Protein AF-A0A2C9KJV2-F1 (afdb_monomer_lite)

Organism: Biomphalaria glabrata (NCBI:txid6526)

Radius of gyration: 23.52 Å; chains: 1; bounding box: 35×86×37 Å

Secondary structure (DSSP, 8-state):
-----------HHHHHHHHHHHHHHHSS------PPPTT-EEETTEEE----S---HHHHHHHHHHTT-------SHHHHHHHHHHHHHTT--SSS----SEEE-TTTSS-EEEPTTS-------

pLDDT: mean 74.39, std 19.01, range [32.25, 93.81]

InterPro domains:
  IPR001304 C-type lectin-like [PF00059] (54-122)
  IPR001304 C-type lectin-like [PS50041] (43-121)
  IPR016186 C-type lectin-like/link domain superfamily [G3DSA:3.10.100.10] (17-125)
  IPR016187 C-type lectin fold [SSF56436] (14-123)
  IPR050828 C-type lectin and matrix domain-containing protein [PTHR45710] (33-122)

Structure (mmCIF, N/CA/C/O backbone):
data_AF-A0A2C9KJV2-F1
#
_entry.id   AF-A0A2C9KJV2-F1
#
loop_
_atom_site.group_PDB
_atom_site.id
_atom_site.type_symbol
_atom_site.label_atom_id
_atom_site.label_alt_id
_atom_site.label_comp_id
_atom_site.label_asym_id
_atom_site.label_entity_id
_atom_site.label_seq_id
_atom_site.pdbx_PDB_ins_code
_atom_site.Cartn_x
_atom_site.Cartn_y
_atom_site.Cartn_z
_atom_site.occupancy
_atom_site.B_iso_or_equiv
_atom_site.auth_seq_id
_atom_site.auth_comp_id
_atom_site.auth_asym_id
_atom_site.auth_atom_id
_atom_site.pdbx_PDB_model_num
ATOM 1 N N . MET A 1 1 ? -4.914 70.795 15.407 1.00 35.47 1 MET A N 1
ATOM 2 C CA . MET A 1 1 ? -3.464 70.540 15.240 1.00 35.47 1 MET A CA 1
ATOM 3 C C . MET A 1 1 ? -3.273 69.549 14.095 1.00 35.47 1 MET A C 1
ATOM 5 O O . MET A 1 1 ? -4.207 68.828 13.780 1.00 35.47 1 MET A O 1
ATOM 9 N N . ASN A 1 2 ? -2.118 69.635 13.439 1.00 32.25 2 ASN A N 1
ATOM 10 C CA . ASN A 1 2 ? -1.741 69.172 12.096 1.00 32.25 2 ASN A CA 1
ATOM 11 C C . ASN A 1 2 ? -2.153 67.768 11.590 1.00 32.25 2 ASN A C 1
ATOM 13 O O . ASN A 1 2 ? -2.317 66.817 12.343 1.00 32.25 2 ASN A O 1
ATOM 17 N N . LYS A 1 3 ? -2.206 67.709 10.246 1.00 37.88 3 LYS A N 1
ATOM 18 C CA . LYS A 1 3 ? -2.317 66.574 9.306 1.00 37.88 3 LYS A CA 1
ATOM 19 C C . LYS A 1 3 ? -1.501 65.322 9.671 1.00 37.88 3 LYS A C 1
ATOM 21 O O . LYS A 1 3 ? -0.348 65.444 10.069 1.00 37.88 3 LYS A O 1
ATOM 26 N N . SER A 1 4 ? -2.003 64.154 9.254 1.00 32.47 4 SER A N 1
ATOM 27 C CA . SER A 1 4 ? -1.288 63.316 8.273 1.00 32.47 4 SER A CA 1
ATOM 28 C C . SER A 1 4 ? -2.248 62.345 7.573 1.00 32.47 4 SER A C 1
ATOM 30 O O . SER A 1 4 ? -2.896 61.529 8.227 1.00 32.47 4 SER A O 1
ATOM 32 N N . SER A 1 5 ? -2.343 62.444 6.243 1.00 47.56 5 SER A N 1
ATOM 33 C CA . SER A 1 5 ? -2.953 61.415 5.396 1.00 47.56 5 SER A CA 1
ATOM 34 C C . SER A 1 5 ? -2.124 60.140 5.496 1.00 47.56 5 SER A C 1
ATOM 36 O O . SER A 1 5 ? -0.929 60.166 5.212 1.00 47.56 5 SER A O 1
ATOM 38 N N . LYS A 1 6 ? -2.753 59.016 5.838 1.00 38.41 6 LYS A N 1
ATOM 39 C CA . LYS A 1 6 ? -2.169 57.691 5.612 1.00 38.41 6 LYS A CA 1
ATOM 40 C C . LYS A 1 6 ? -2.948 57.017 4.489 1.00 38.41 6 LYS A C 1
ATOM 42 O O . LYS A 1 6 ? -3.954 56.361 4.722 1.00 38.41 6 LYS A O 1
ATOM 47 N N . THR A 1 7 ? -2.495 57.255 3.263 1.00 41.16 7 THR A N 1
ATOM 48 C CA . THR A 1 7 ? -2.903 56.498 2.078 1.00 41.16 7 THR A CA 1
ATOM 49 C C . THR A 1 7 ? -2.248 55.123 2.167 1.00 41.16 7 THR A C 1
ATOM 51 O O . THR A 1 7 ? -1.024 55.031 2.109 1.00 41.16 7 THR A O 1
ATOM 54 N N . VAL A 1 8 ? -3.038 54.062 2.330 1.00 45.06 8 VAL A N 1
ATOM 55 C CA . VAL A 1 8 ? -2.556 52.688 2.140 1.00 45.06 8 VAL A CA 1
ATOM 56 C C . VAL A 1 8 ? -2.683 52.391 0.653 1.00 45.06 8 VAL A C 1
ATOM 58 O O . VAL A 1 8 ? -3.779 52.200 0.133 1.00 45.06 8 VAL A O 1
ATOM 61 N N . LEU A 1 9 ? -1.555 52.439 -0.048 1.00 41.78 9 LEU A N 1
ATOM 62 C CA . LEU A 1 9 ? -1.444 51.918 -1.401 1.00 41.78 9 LEU A CA 1
ATOM 63 C C . LEU A 1 9 ? -1.466 50.393 -1.276 1.00 41.78 9 LEU A C 1
ATOM 65 O O . LEU A 1 9 ? -0.488 49.801 -0.828 1.00 41.78 9 LEU A O 1
ATOM 69 N N . PHE A 1 10 ? -2.587 49.760 -1.619 1.00 48.12 10 PHE A N 1
ATOM 70 C CA . PHE A 1 10 ? -2.613 48.315 -1.819 1.00 48.12 10 PHE A CA 1
ATOM 71 C C . PHE A 1 10 ? -1.831 48.042 -3.099 1.00 48.12 10 PHE A C 1
ATOM 73 O O . PHE A 1 10 ? -2.348 48.212 -4.204 1.00 48.12 10 PHE A O 1
ATOM 80 N N . SER A 1 11 ? -0.546 47.714 -2.952 1.00 53.56 11 SER A N 1
ATOM 81 C CA . SER A 1 11 ? 0.231 47.192 -4.062 1.00 53.56 11 SER A CA 1
ATOM 82 C C . SER A 1 11 ? -0.486 45.943 -4.562 1.00 53.56 11 SER A C 1
ATOM 84 O O . SER A 1 11 ? -0.965 45.105 -3.798 1.00 53.56 11 SER A O 1
ATOM 86 N N . TYR A 1 12 ? -0.589 45.852 -5.875 1.00 54.28 12 TYR A N 1
ATOM 87 C CA . TYR A 1 12 ? -1.212 44.781 -6.652 1.00 54.28 12 TYR A CA 1
ATOM 88 C C . TYR A 1 12 ? -0.700 43.380 -6.251 1.00 54.28 12 TYR A C 1
ATOM 90 O O . TYR A 1 12 ? -1.346 42.379 -6.537 1.00 54.28 12 TYR A O 1
ATOM 98 N N . GLU A 1 13 ? 0.416 43.321 -5.519 1.00 56.69 13 GLU A N 1
ATOM 99 C CA . GLU A 1 13 ? 0.954 42.144 -4.840 1.00 56.69 13 GLU A CA 1
ATOM 100 C C . GLU A 1 13 ? -0.021 41.519 -3.828 1.00 56.69 13 GLU A C 1
ATOM 102 O O . GLU A 1 13 ? -0.087 40.300 -3.740 1.00 56.69 13 GLU A O 1
ATOM 107 N N . CYS A 1 14 ? -0.835 42.301 -3.108 1.00 57.53 14 CYS A N 1
ATOM 108 C CA . CYS A 1 14 ? -1.793 41.745 -2.141 1.00 57.53 14 CYS A CA 1
ATOM 109 C C . CYS A 1 14 ? -2.977 41.048 -2.840 1.00 57.53 14 CYS A C 1
ATOM 111 O O . CYS A 1 14 ? -3.415 39.982 -2.418 1.00 57.53 14 CYS A O 1
ATOM 113 N N . LEU A 1 15 ? -3.449 41.609 -3.960 1.00 59.44 15 LEU A N 1
ATOM 114 C CA . LEU A 1 15 ? -4.436 40.962 -4.835 1.00 59.44 15 LEU A CA 1
ATOM 115 C C . LEU A 1 15 ? -3.856 39.704 -5.496 1.00 59.44 15 LEU A C 1
ATOM 117 O O . LEU A 1 15 ? -4.552 38.701 -5.589 1.00 59.44 15 LEU A O 1
ATOM 121 N N . LEU A 1 16 ? -2.578 39.729 -5.890 1.00 65.00 16 LEU A N 1
ATOM 122 C CA . LEU A 1 16 ? -1.877 38.557 -6.417 1.00 65.00 16 LEU A CA 1
ATOM 123 C C . LEU A 1 16 ? -1.796 37.432 -5.370 1.00 65.00 16 LEU A C 1
ATOM 125 O O . LEU A 1 16 ? -2.054 36.283 -5.700 1.00 65.00 16 LEU A O 1
ATOM 129 N N . LEU A 1 17 ? -1.502 37.757 -4.106 1.00 62.31 17 LEU A N 1
ATOM 130 C CA . LEU A 1 17 ? -1.452 36.785 -3.006 1.00 62.31 17 LEU A CA 1
ATOM 131 C C . LEU A 1 17 ? -2.826 36.177 -2.680 1.00 62.31 17 LEU A C 1
ATOM 133 O O . LEU A 1 17 ? -2.903 34.990 -2.380 1.00 62.31 17 LEU A O 1
ATOM 137 N N . LEU A 1 18 ? -3.909 36.955 -2.766 1.00 64.50 18 LEU A N 1
ATOM 138 C CA . LEU A 1 18 ? -5.270 36.434 -2.588 1.00 64.50 18 LEU A CA 1
ATOM 139 C C . LEU A 1 18 ? -5.662 35.481 -3.725 1.00 64.50 18 LEU A C 1
ATOM 141 O O . LEU A 1 18 ? -6.139 34.385 -3.454 1.00 64.50 18 LEU A O 1
ATOM 145 N N . LEU A 1 19 ? -5.350 35.843 -4.972 1.00 65.19 19 LEU A N 1
ATOM 146 C CA . LEU A 1 19 ? -5.572 34.975 -6.132 1.00 65.19 19 LEU A CA 1
ATOM 147 C C . LEU A 1 19 ? -4.713 33.700 -6.076 1.00 65.19 19 LEU A C 1
ATOM 149 O O . LEU A 1 19 ? -5.168 32.640 -6.489 1.00 65.19 19 LEU A O 1
ATOM 153 N N . LEU A 1 20 ? -3.490 33.774 -5.542 1.00 64.31 20 LEU A N 1
ATOM 154 C CA . LEU A 1 20 ? -2.640 32.600 -5.322 1.00 64.31 20 LEU A CA 1
ATOM 155 C C . LEU A 1 20 ? -3.193 31.678 -4.228 1.00 64.31 20 LEU A C 1
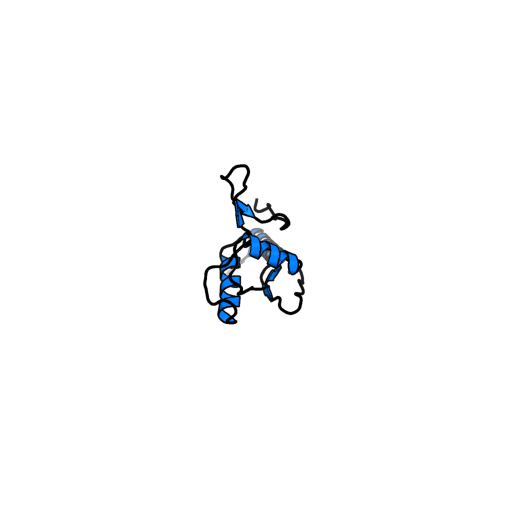ATOM 157 O O . LEU A 1 20 ? -3.076 30.467 -4.366 1.00 64.31 20 LEU A O 1
ATOM 161 N N . ASN A 1 21 ? -3.824 32.215 -3.181 1.00 62.66 21 ASN A N 1
ATOM 162 C CA . ASN A 1 21 ? -4.499 31.403 -2.164 1.00 62.66 21 ASN A CA 1
ATOM 163 C C . ASN A 1 21 ? -5.754 30.717 -2.721 1.00 62.66 21 ASN A C 1
ATOM 165 O O . ASN A 1 21 ? -5.999 29.557 -2.398 1.00 62.66 21 ASN A O 1
ATOM 169 N N . ASP A 1 22 ? -6.516 31.400 -3.581 1.00 62.91 22 ASP A N 1
ATOM 170 C CA . ASP A 1 22 ? -7.655 30.804 -4.289 1.00 62.91 22 ASP A CA 1
ATOM 171 C C . ASP A 1 22 ? -7.190 29.698 -5.251 1.00 62.91 22 ASP A C 1
ATOM 173 O O . ASP A 1 22 ? -7.816 28.643 -5.334 1.00 62.91 22 ASP A O 1
ATOM 177 N N . ILE A 1 23 ? -6.050 29.895 -5.926 1.00 60.44 23 ILE A N 1
ATOM 178 C CA . ILE A 1 23 ? -5.393 28.866 -6.745 1.00 60.44 23 ILE A CA 1
ATOM 179 C C . ILE A 1 23 ? -4.880 27.713 -5.866 1.00 60.44 23 ILE A C 1
ATOM 181 O O . ILE A 1 23 ? -5.076 26.561 -6.226 1.00 60.44 23 ILE A O 1
ATOM 185 N N . GLN A 1 24 ? -4.295 27.976 -4.693 1.00 64.19 24 GLN A N 1
ATOM 186 C CA . GLN A 1 24 ? -3.864 26.942 -3.743 1.00 64.19 24 GLN A CA 1
ATOM 187 C C . GLN A 1 24 ? -5.051 26.116 -3.223 1.00 64.19 24 GLN A C 1
ATOM 189 O O . GLN A 1 24 ? -4.928 24.905 -3.061 1.00 64.19 24 GLN A O 1
ATOM 194 N N . ALA A 1 25 ? -6.202 26.755 -2.989 1.00 56.72 25 ALA A N 1
ATOM 195 C CA . ALA A 1 25 ? -7.442 26.085 -2.606 1.00 56.72 25 ALA A CA 1
ATOM 196 C C . ALA A 1 25 ? -8.078 25.313 -3.775 1.00 56.72 25 ALA A C 1
ATOM 198 O O . ALA A 1 25 ? -8.662 24.260 -3.552 1.00 56.72 25 ALA A O 1
ATOM 199 N N . ALA A 1 26 ? -7.935 25.793 -5.014 1.00 55.38 26 ALA A N 1
ATOM 200 C CA . ALA A 1 26 ? -8.382 25.097 -6.222 1.00 55.38 26 ALA A CA 1
ATOM 201 C C . ALA A 1 26 ? -7.432 23.966 -6.676 1.00 55.38 26 ALA A C 1
ATOM 203 O O . ALA A 1 26 ? -7.840 23.116 -7.461 1.00 55.38 26 ALA A O 1
ATOM 204 N N . ILE A 1 27 ? -6.182 23.954 -6.193 1.00 55.50 27 ILE A N 1
ATOM 205 C CA . ILE A 1 27 ? -5.211 22.851 -6.333 1.00 55.50 27 ILE A CA 1
ATOM 206 C C . ILE A 1 27 ? -5.277 21.900 -5.118 1.00 55.50 27 ILE A C 1
ATOM 208 O O . ILE A 1 27 ? -4.590 20.880 -5.102 1.00 55.50 27 ILE A O 1
ATOM 212 N N . ALA A 1 28 ? -6.118 22.175 -4.109 1.00 56.16 28 ALA A N 1
ATOM 213 C CA . ALA A 1 28 ? -6.464 21.148 -3.130 1.00 56.16 28 ALA A CA 1
ATOM 214 C C . ALA A 1 28 ? -7.058 19.971 -3.909 1.00 56.16 28 ALA A C 1
ATOM 216 O O . ALA A 1 28 ? -8.002 20.172 -4.674 1.00 56.16 28 ALA A O 1
ATOM 217 N N . GLU A 1 29 ? -6.407 18.810 -3.791 1.00 57.56 29 GLU A N 1
ATOM 218 C CA . GLU A 1 29 ? -6.616 17.641 -4.641 1.00 57.56 29 GLU A CA 1
ATOM 219 C C . GLU A 1 29 ? -8.101 17.443 -4.936 1.00 57.56 29 GLU A C 1
ATOM 221 O O . GLU A 1 29 ? -8.924 17.449 -4.020 1.00 57.56 29 GLU A O 1
ATOM 226 N N . GLU A 1 30 ? -8.442 17.317 -6.220 1.00 51.84 30 GLU A N 1
ATOM 227 C CA . GLU A 1 30 ? -9.782 16.943 -6.649 1.00 51.84 30 GLU A CA 1
ATOM 228 C C . GLU A 1 30 ? -10.112 15.631 -5.926 1.00 51.84 30 GLU A C 1
ATOM 230 O O . GLU A 1 30 ? -9.571 14.575 -6.256 1.00 51.84 30 GLU A O 1
ATOM 235 N N . ASP A 1 31 ? -10.899 15.728 -4.853 1.00 54.12 31 ASP A N 1
ATOM 236 C CA . ASP A 1 31 ? -11.238 14.620 -3.968 1.00 54.12 31 ASP A CA 1
ATOM 237 C C . ASP A 1 31 ? -12.207 13.740 -4.757 1.00 54.12 31 ASP A C 1
ATOM 239 O O . ASP A 1 31 ? -13.433 13.843 -4.643 1.00 54.12 31 ASP A O 1
ATOM 243 N N . ILE A 1 32 ? -11.653 12.937 -5.675 1.00 59.16 32 ILE A N 1
ATOM 244 C CA . ILE A 1 32 ? -12.388 11.894 -6.373 1.00 59.16 32 ILE A CA 1
ATOM 245 C C . ILE A 1 32 ? -13.070 11.129 -5.247 1.00 59.16 32 ILE A C 1
ATOM 247 O O . ILE A 1 32 ? -12.413 10.582 -4.354 1.00 59.16 32 ILE A O 1
ATOM 251 N N . ASN A 1 33 ? -14.402 11.156 -5.235 1.00 67.06 33 ASN A N 1
ATOM 252 C CA . ASN A 1 33 ? -15.188 10.469 -4.225 1.00 67.06 33 ASN A CA 1
ATOM 253 C C . ASN A 1 33 ? -15.103 8.960 -4.495 1.00 67.06 33 ASN A C 1
ATOM 255 O O . ASN A 1 33 ? -16.029 8.345 -5.018 1.00 67.06 33 ASN A O 1
ATOM 259 N N . VAL A 1 34 ? -13.929 8.388 -4.226 1.00 75.56 34 VAL A N 1
ATOM 260 C CA . VAL A 1 34 ? -13.633 6.972 -4.367 1.00 75.56 34 VAL A CA 1
ATOM 261 C C . VAL A 1 34 ? -14.367 6.261 -3.242 1.00 75.56 34 VAL A C 1
ATOM 263 O O . VAL A 1 34 ? -14.009 6.385 -2.071 1.00 75.56 34 VAL A O 1
ATOM 266 N N . THR A 1 35 ? -15.414 5.527 -3.599 1.00 86.38 35 THR A N 1
ATOM 267 C CA . THR A 1 35 ? -16.081 4.590 -2.697 1.00 86.38 35 THR A CA 1
ATOM 268 C C . THR A 1 35 ? -15.395 3.237 -2.799 1.00 86.38 35 THR A C 1
ATOM 270 O O . THR A 1 35 ? -15.348 2.655 -3.883 1.00 86.38 35 THR A O 1
ATOM 273 N N . CYS A 1 36 ? -14.886 2.731 -1.679 1.00 89.06 36 CYS A N 1
ATOM 274 C CA . CYS A 1 36 ? -14.247 1.422 -1.624 1.00 89.06 36 CYS A CA 1
ATOM 275 C C . CYS A 1 36 ? -15.260 0.312 -1.348 1.00 89.06 36 CYS A C 1
ATOM 277 O O . CYS A 1 36 ? -16.261 0.520 -0.661 1.00 89.06 36 CYS A O 1
ATOM 279 N N . GLN A 1 37 ? -15.003 -0.864 -1.919 1.00 91.94 37 GLN A N 1
ATOM 280 C CA . GLN A 1 37 ? -15.794 -2.063 -1.654 1.00 91.94 37 GLN A CA 1
ATOM 281 C C . GLN A 1 37 ? -15.573 -2.545 -0.212 1.00 91.94 37 GLN A C 1
ATOM 283 O O . GLN A 1 37 ? -14.607 -2.164 0.446 1.00 91.94 37 GLN A O 1
ATOM 288 N N . GLU A 1 38 ? -16.463 -3.401 0.290 1.00 91.19 38 GLU A N 1
ATOM 289 C CA . GLU A 1 38 ? -16.285 -4.018 1.606 1.00 91.19 38 GLU A CA 1
ATOM 290 C C . GLU A 1 38 ? -14.948 -4.778 1.681 1.00 91.19 38 GLU A C 1
ATOM 292 O O . GLU A 1 38 ? -14.565 -5.473 0.739 1.00 91.19 38 GLU A O 1
ATOM 297 N N . GLY A 1 39 ? -14.222 -4.612 2.790 1.00 89.62 39 GLY A N 1
ATOM 298 C CA . GLY A 1 39 ? -12.875 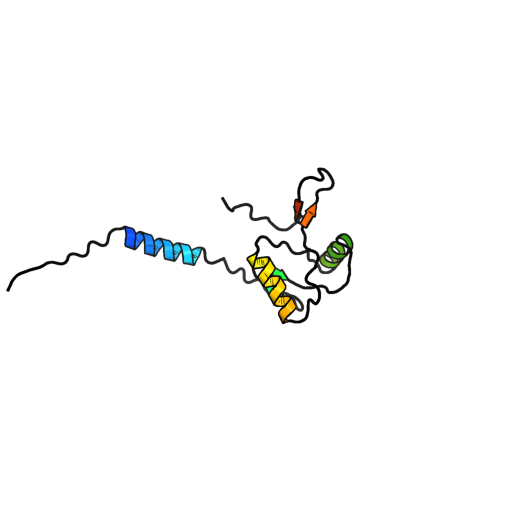-5.166 2.963 1.00 89.62 39 GLY A CA 1
ATOM 299 C C . GLY A 1 39 ? -11.753 -4.350 2.307 1.00 89.62 39 GLY A C 1
ATOM 300 O O . GLY A 1 39 ? -10.611 -4.802 2.309 1.00 89.62 39 GLY A O 1
ATOM 301 N N . TRP A 1 40 ? -12.060 -3.168 1.764 1.00 93.81 40 TRP A N 1
ATOM 302 C CA . TRP A 1 40 ? -11.085 -2.221 1.225 1.00 93.81 40 TRP A CA 1
ATOM 303 C C . TRP A 1 40 ? -11.137 -0.884 1.964 1.00 93.81 40 TRP A C 1
ATOM 305 O O . TRP A 1 40 ? -12.208 -0.373 2.295 1.00 93.81 40 TRP A O 1
ATOM 315 N N . THR A 1 41 ? -9.976 -0.264 2.134 1.00 92.81 41 THR A N 1
ATOM 316 C CA . THR A 1 41 ? -9.819 1.009 2.839 1.00 92.81 41 THR A CA 1
ATOM 317 C C . THR A 1 41 ? -9.497 2.135 1.865 1.00 92.81 41 THR A C 1
ATOM 319 O O . THR A 1 41 ? -8.530 2.041 1.108 1.00 92.81 41 THR A O 1
ATOM 322 N N . LYS A 1 42 ? -10.263 3.236 1.917 1.00 90.62 42 LYS A N 1
ATOM 323 C CA . LYS A 1 42 ? -9.930 4.471 1.188 1.00 90.62 42 LYS A CA 1
ATOM 324 C C . LYS A 1 42 ? -8.716 5.135 1.840 1.00 90.62 42 LYS A C 1
ATOM 326 O O . LYS A 1 42 ? -8.813 5.594 2.975 1.00 90.62 42 LYS A O 1
ATOM 331 N N . LEU A 1 43 ? -7.607 5.221 1.110 1.00 89.00 43 LEU A N 1
ATOM 332 C CA . LEU A 1 43 ? -6.401 5.966 1.490 1.00 89.00 43 LEU A CA 1
ATOM 333 C C . LEU A 1 43 ? -5.907 6.735 0.261 1.00 89.00 43 LEU A C 1
ATOM 335 O O . LEU A 1 43 ? -6.013 6.232 -0.850 1.00 89.00 43 LEU A O 1
ATOM 339 N N . HIS A 1 44 ? -5.373 7.946 0.432 1.00 86.69 44 HIS A N 1
ATOM 340 C CA . HIS A 1 44 ? -4.889 8.784 -0.677 1.00 86.69 44 HIS A CA 1
ATOM 341 C C . HIS A 1 44 ? -5.805 8.745 -1.915 1.00 86.69 44 HIS A C 1
ATOM 343 O O . HIS A 1 44 ? -6.958 9.168 -1.870 1.00 86.69 44 HIS A O 1
ATOM 349 N N . ARG A 1 45 ? -5.286 8.198 -3.019 1.00 79.94 45 ARG A N 1
ATOM 350 C CA . ARG A 1 45 ? -5.883 8.228 -4.353 1.00 79.94 45 ARG A CA 1
ATOM 351 C C . ARG A 1 45 ? -6.650 6.945 -4.694 1.00 79.94 45 ARG A C 1
ATOM 353 O O . ARG A 1 45 ? -7.008 6.760 -5.854 1.00 79.94 45 ARG A O 1
ATOM 360 N N . GLY A 1 46 ? -6.876 6.039 -3.737 1.00 85.56 46 GLY A N 1
ATOM 361 C CA . GLY A 1 46 ? -7.440 4.728 -4.053 1.00 85.56 46 GLY A CA 1
ATOM 362 C C . GLY A 1 46 ? -7.950 3.906 -2.875 1.00 85.56 46 GLY A C 1
ATOM 363 O O . GLY A 1 46 ? -8.109 4.381 -1.751 1.00 85.56 46 GLY A O 1
ATOM 364 N N . CYS A 1 47 ? -8.230 2.643 -3.182 1.00 91.69 47 CYS A N 1
ATOM 365 C CA . CYS A 1 47 ? -8.681 1.632 -2.239 1.00 91.69 47 CYS A CA 1
ATOM 366 C C . CYS A 1 47 ? -7.567 0.614 -2.023 1.00 91.69 47 CYS A C 1
ATOM 368 O O . CYS A 1 47 ? -7.029 0.070 -2.984 1.00 91.69 47 CYS A O 1
ATOM 370 N N . TYR A 1 48 ? -7.237 0.352 -0.765 1.00 92.50 48 TYR A N 1
ATOM 371 C CA . TYR A 1 48 ? -6.130 -0.508 -0.369 1.00 92.50 48 TYR A CA 1
ATOM 372 C C . TYR A 1 48 ? -6.669 -1.654 0.476 1.00 92.50 48 TYR A C 1
ATOM 374 O O . TYR A 1 48 ? -7.565 -1.465 1.297 1.00 92.50 48 TYR A O 1
ATOM 382 N N . LYS A 1 49 ? -6.097 -2.838 0.291 1.00 93.00 49 LYS A N 1
ATOM 383 C CA . LYS A 1 49 ? -6.369 -4.030 1.087 1.00 93.00 49 LYS A CA 1
ATOM 384 C C . LYS A 1 49 ? -5.043 -4.728 1.332 1.00 93.00 49 LYS A C 1
ATOM 386 O O . LYS A 1 49 ? -4.262 -4.895 0.395 1.00 93.00 49 LYS A O 1
ATOM 391 N N . PHE A 1 50 ? -4.786 -5.111 2.576 1.00 92.19 50 PHE A N 1
ATOM 392 C CA . PHE A 1 50 ? -3.624 -5.919 2.902 1.00 92.19 50 PHE A CA 1
ATOM 393 C C . PHE A 1 50 ? -3.973 -7.412 2.845 1.00 92.19 50 PHE A C 1
ATOM 395 O O . PHE A 1 50 ? -5.084 -7.822 3.182 1.00 92.19 50 PHE A O 1
ATOM 402 N N . VAL A 1 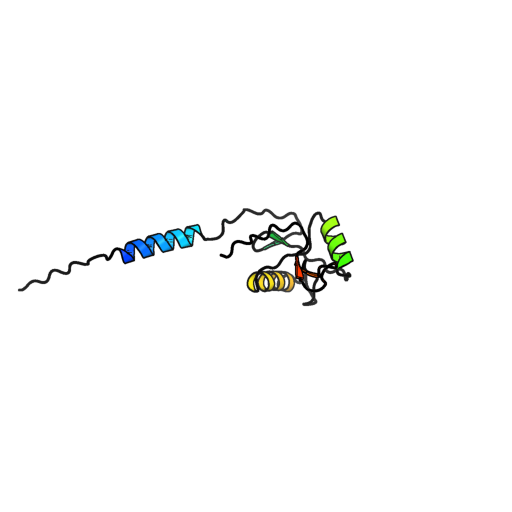51 ? -3.020 -8.226 2.394 1.00 90.06 51 VAL A N 1
ATOM 403 C CA . VAL A 1 51 ? -3.131 -9.687 2.350 1.00 90.06 51 VAL A CA 1
ATOM 404 C C . VAL A 1 51 ? -1.956 -10.252 3.140 1.00 90.06 51 VAL A C 1
ATOM 406 O O . VAL A 1 51 ? -0.809 -10.065 2.747 1.00 90.06 51 VAL A O 1
ATOM 409 N N . GLU A 1 52 ? -2.244 -10.921 4.259 1.00 86.25 52 GLU A N 1
ATOM 410 C CA . GLU A 1 52 ? -1.224 -11.446 5.186 1.00 86.25 52 GLU A CA 1
ATOM 411 C C . GLU A 1 52 ? -0.543 -12.733 4.682 1.00 86.25 52 GLU A C 1
ATOM 413 O O . GLU A 1 52 ? 0.496 -13.131 5.201 1.00 86.25 52 GLU A O 1
ATOM 418 N N . GLU A 1 53 ? -1.098 -13.387 3.657 1.00 87.50 53 GLU A N 1
ATOM 419 C CA . GLU A 1 53 ? -0.562 -14.636 3.104 1.00 87.50 53 GLU A CA 1
ATOM 420 C C . GLU A 1 53 ? 0.886 -14.462 2.601 1.00 87.50 53 GLU A C 1
ATOM 422 O O . GLU A 1 53 ? 1.173 -13.609 1.758 1.00 87.50 53 GLU A O 1
ATOM 427 N N . GLU A 1 54 ? 1.806 -15.306 3.085 1.00 87.44 54 GLU A N 1
ATOM 428 C CA . GLU A 1 54 ? 3.169 -15.360 2.551 1.00 87.44 54 GLU A CA 1
ATOM 429 C C . GLU A 1 54 ? 3.148 -15.834 1.092 1.00 87.44 54 GLU A C 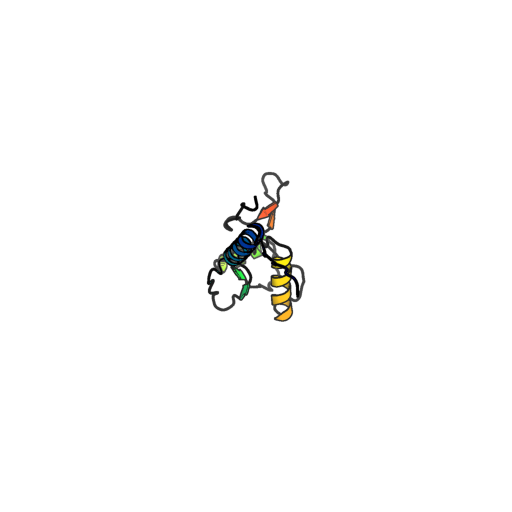1
ATOM 431 O O . GLU A 1 54 ? 2.628 -16.904 0.772 1.00 87.44 54 GLU A O 1
ATOM 436 N N . ALA A 1 55 ? 3.745 -15.041 0.206 1.00 89.62 55 ALA A N 1
ATOM 437 C CA . ALA A 1 55 ? 3.686 -15.241 -1.236 1.00 89.62 55 ALA A CA 1
ATOM 438 C C . ALA A 1 55 ? 5.009 -14.834 -1.894 1.00 89.62 55 ALA A C 1
ATOM 440 O O . ALA A 1 55 ? 5.729 -13.965 -1.384 1.00 89.62 55 ALA A O 1
ATOM 441 N N . THR A 1 56 ? 5.337 -15.413 -3.052 1.00 93.81 56 THR A N 1
ATOM 442 C CA . THR A 1 56 ? 6.338 -14.796 -3.935 1.00 93.81 56 THR A CA 1
ATOM 443 C C . THR A 1 56 ? 5.762 -13.524 -4.563 1.00 93.81 56 THR A C 1
ATOM 445 O O . THR A 1 56 ? 4.554 -13.297 -4.526 1.00 93.81 56 THR A O 1
ATOM 448 N N . TRP A 1 57 ? 6.607 -12.674 -5.154 1.00 92.38 57 TRP A N 1
ATOM 449 C CA . TRP A 1 57 ? 6.111 -11.478 -5.847 1.00 92.38 57 TRP A CA 1
ATOM 450 C C . TRP A 1 57 ? 5.111 -11.836 -6.959 1.00 92.38 57 TRP A C 1
ATOM 452 O O . TRP A 1 57 ? 4.080 -11.183 -7.087 1.00 92.38 57 TRP A O 1
ATOM 462 N N . THR A 1 58 ? 5.385 -12.903 -7.717 1.00 91.56 58 THR A N 1
ATOM 463 C CA . THR A 1 58 ? 4.499 -13.386 -8.786 1.00 91.56 58 THR A CA 1
ATOM 464 C C . THR A 1 58 ? 3.160 -13.864 -8.231 1.00 91.56 58 THR A C 1
ATOM 466 O O . THR A 1 58 ? 2.121 -13.425 -8.716 1.00 91.56 58 THR A O 1
ATOM 469 N N . ASP A 1 59 ? 3.170 -14.673 -7.167 1.00 93.25 59 ASP A N 1
ATOM 470 C CA . ASP A 1 59 ? 1.931 -15.144 -6.529 1.00 93.25 59 ASP A CA 1
ATOM 471 C C . ASP A 1 59 ? 1.105 -13.969 -5.974 1.00 93.25 59 ASP A C 1
ATOM 473 O O . ASP A 1 59 ? -0.122 -13.970 -6.042 1.00 93.25 59 ASP A O 1
ATOM 477 N N . ALA A 1 60 ? 1.770 -12.930 -5.456 1.00 93.00 60 ALA A N 1
ATOM 478 C CA . ALA A 1 60 ? 1.107 -11.731 -4.953 1.00 93.00 60 ALA A CA 1
ATOM 479 C C . ALA A 1 60 ? 0.417 -10.933 -6.076 1.00 93.00 60 ALA A C 1
ATOM 481 O O . ALA A 1 60 ? -0.696 -10.443 -5.882 1.00 93.00 60 ALA A O 1
ATOM 482 N N . VAL A 1 61 ? 1.030 -10.843 -7.264 1.00 91.06 61 VAL A N 1
ATOM 483 C CA . VAL A 1 61 ? 0.389 -10.256 -8.454 1.00 91.06 61 VAL A CA 1
ATOM 484 C C . VAL A 1 61 ? -0.860 -11.047 -8.840 1.00 91.06 61 VAL A C 1
ATOM 486 O O . VAL A 1 61 ? -1.923 -10.451 -9.014 1.00 91.06 61 VAL A O 1
ATOM 489 N N . GLU A 1 62 ? -0.757 -12.374 -8.936 1.00 91.50 62 GLU A N 1
ATOM 490 C CA . GLU A 1 62 ? -1.888 -13.239 -9.301 1.00 91.50 62 GLU A CA 1
ATOM 491 C C . GLU A 1 62 ? -3.030 -13.144 -8.279 1.00 91.50 62 GLU A C 1
ATOM 493 O O . GLU A 1 62 ? -4.204 -13.057 -8.652 1.00 91.50 62 GLU A O 1
ATOM 498 N N . LYS A 1 63 ? -2.700 -13.079 -6.983 1.00 90.50 63 LYS A N 1
ATOM 499 C CA . LYS A 1 63 ? -3.681 -12.885 -5.912 1.00 90.50 63 LYS A CA 1
ATOM 500 C C . LYS A 1 63 ? -4.426 -11.561 -6.068 1.00 90.50 63 LYS A C 1
ATOM 502 O O . LYS A 1 63 ? -5.656 -11.563 -6.031 1.00 90.50 63 LYS A O 1
ATOM 507 N N . CYS A 1 64 ? -3.718 -10.453 -6.288 1.00 90.88 64 CYS A N 1
ATOM 508 C CA . CYS A 1 64 ? -4.354 -9.156 -6.526 1.00 90.88 64 CYS A CA 1
ATOM 509 C C . CYS A 1 64 ? -5.272 -9.194 -7.755 1.00 90.88 64 CYS A C 1
ATOM 511 O O . CYS A 1 64 ? -6.409 -8.733 -7.678 1.00 90.88 64 CYS A O 1
ATOM 513 N N . GLN A 1 65 ? -4.830 -9.815 -8.851 1.00 89.50 65 GLN A N 1
ATOM 514 C CA . GLN A 1 65 ? -5.637 -9.953 -10.066 1.00 89.50 65 GLN A CA 1
ATOM 515 C C . GLN A 1 65 ? -6.911 -10.775 -9.832 1.00 89.50 65 GLN A C 1
ATOM 517 O O . GLN A 1 65 ? -7.965 -10.434 -10.368 1.00 89.50 65 GLN A O 1
ATOM 522 N N . SER A 1 66 ? -6.847 -11.817 -8.994 1.00 91.00 66 SER A N 1
ATOM 523 C CA . SER A 1 66 ? -8.028 -12.610 -8.616 1.00 91.00 66 SER A CA 1
ATOM 524 C C . SER A 1 66 ? -9.083 -11.797 -7.850 1.00 91.00 66 SER A C 1
ATOM 526 O O . SER A 1 66 ? -10.277 -12.070 -7.971 1.00 91.00 66 SER A O 1
ATOM 528 N N . ASP A 1 67 ? -8.648 -10.744 -7.154 1.00 86.88 67 ASP A N 1
ATOM 529 C CA . ASP A 1 67 ? -9.490 -9.774 -6.448 1.00 86.88 67 ASP A CA 1
ATOM 530 C C . ASP A 1 67 ? -9.911 -8.584 -7.349 1.00 86.88 67 ASP A C 1
ATOM 532 O O . ASP A 1 67 ? -10.478 -7.610 -6.857 1.00 86.88 67 ASP A O 1
ATOM 536 N N . ASN A 1 68 ? -9.678 -8.651 -8.672 1.00 88.75 68 ASN A N 1
ATOM 537 C CA . ASN A 1 68 ? -9.842 -7.541 -9.631 1.00 88.75 68 ASN A CA 1
ATOM 538 C C . ASN A 1 68 ? -9.063 -6.274 -9.234 1.00 88.75 68 ASN A C 1
ATOM 540 O O . ASN A 1 68 ? -9.538 -5.150 -9.413 1.00 88.75 68 ASN A O 1
ATOM 544 N N . ALA A 1 69 ? -7.866 -6.465 -8.687 1.00 90.94 69 ALA A N 1
ATOM 545 C CA . ALA A 1 69 ? -6.983 -5.412 -8.219 1.00 90.94 69 ALA A CA 1
ATOM 546 C C . ALA A 1 69 ? -5.536 -5.647 -8.675 1.00 90.94 69 ALA A C 1
ATOM 548 O O . ALA A 1 69 ? -5.220 -6.594 -9.395 1.00 90.94 69 ALA A O 1
ATOM 549 N N . GLU A 1 70 ? -4.637 -4.771 -8.237 1.00 91.12 70 GLU A N 1
ATOM 550 C CA . GLU A 1 70 ? -3.214 -4.812 -8.567 1.00 91.12 70 GLU A CA 1
ATOM 551 C C . GLU A 1 70 ? -2.374 -4.552 -7.318 1.00 91.12 70 GLU A C 1
ATOM 553 O O . GLU A 1 70 ? -2.859 -3.990 -6.330 1.00 91.12 70 GLU A O 1
ATOM 558 N N . LEU A 1 71 ? -1.099 -4.949 -7.360 1.00 92.62 71 LEU A N 1
ATOM 559 C CA . LEU A 1 71 ? -0.159 -4.554 -6.318 1.00 92.62 71 LEU A CA 1
ATOM 560 C C . LEU A 1 71 ? -0.030 -3.027 -6.283 1.00 92.62 71 LEU A C 1
ATOM 562 O O . LEU A 1 71 ? 0.009 -2.360 -7.316 1.00 92.62 71 LEU A O 1
ATOM 566 N N . SER A 1 72 ? 0.070 -2.476 -5.075 1.00 91.44 72 SER A N 1
ATOM 567 C CA . SER A 1 72 ? 0.017 -1.031 -4.872 1.00 91.44 72 SER A CA 1
ATOM 568 C C . SER A 1 72 ? 1.177 -0.294 -5.549 1.00 91.44 72 SER A C 1
ATOM 570 O O . SER A 1 72 ? 2.338 -0.718 -5.512 1.00 91.44 72 SER A O 1
ATOM 572 N N . VAL A 1 73 ? 0.849 0.858 -6.134 1.00 89.31 73 VAL A N 1
ATOM 573 C CA . VAL A 1 73 ? 1.807 1.835 -6.655 1.00 89.31 73 VAL A CA 1
ATOM 574 C C . VAL A 1 73 ? 1.895 2.992 -5.668 1.00 89.31 73 VAL A C 1
ATOM 576 O O . VAL A 1 73 ? 0.963 3.782 -5.545 1.00 89.31 73 VAL A O 1
ATOM 579 N N . LEU A 1 74 ? 3.021 3.082 -4.961 1.00 87.50 74 LEU A N 1
ATOM 580 C CA . LEU A 1 74 ? 3.270 4.101 -3.938 1.00 87.50 74 LEU A CA 1
ATOM 581 C C . LEU A 1 74 ? 4.271 5.116 -4.496 1.00 87.50 74 LEU A C 1
ATOM 583 O O . LEU A 1 74 ? 5.455 4.813 -4.648 1.00 87.50 74 LEU A O 1
ATOM 587 N N . LEU A 1 75 ? 3.788 6.307 -4.847 1.00 85.06 75 LEU A N 1
ATOM 588 C CA . LEU A 1 75 ? 4.550 7.320 -5.586 1.00 85.06 75 LEU A CA 1
ATOM 589 C C . LEU A 1 75 ? 5.266 8.323 -4.681 1.00 85.06 75 LEU A C 1
ATOM 591 O O . LEU A 1 75 ? 6.147 9.046 -5.147 1.00 85.06 75 LEU A O 1
ATOM 595 N N . SER A 1 76 ? 4.910 8.380 -3.399 1.00 87.25 76 SER A N 1
ATOM 596 C CA . SER A 1 76 ? 5.553 9.263 -2.428 1.00 87.25 76 SER A CA 1
ATOM 597 C C . SER A 1 76 ? 5.885 8.538 -1.127 1.00 87.25 76 SER A C 1
ATOM 599 O O . SER A 1 76 ? 5.265 7.537 -0.768 1.00 87.25 76 SER A O 1
ATOM 601 N N . GLN A 1 77 ? 6.874 9.067 -0.404 1.00 88.06 77 GLN A N 1
ATOM 602 C CA . GLN A 1 77 ? 7.230 8.555 0.919 1.00 88.06 77 GLN A CA 1
ATOM 603 C C . GLN A 1 77 ? 6.066 8.723 1.907 1.00 88.06 77 GLN A C 1
ATOM 605 O O . GLN A 1 77 ? 5.791 7.805 2.668 1.00 88.06 77 GLN A O 1
ATOM 610 N N . THR A 1 78 ? 5.343 9.844 1.828 1.00 90.69 78 THR A N 1
ATOM 611 C CA . THR A 1 78 ? 4.135 10.096 2.624 1.00 90.69 78 THR A CA 1
ATOM 612 C C . THR A 1 78 ? 3.062 9.042 2.366 1.00 90.69 78 THR A C 1
ATOM 614 O O . THR A 1 78 ? 2.609 8.412 3.309 1.00 90.69 78 THR A O 1
ATOM 617 N N . GLU A 1 79 ? 2.735 8.764 1.098 1.00 88.56 79 GLU A N 1
ATOM 618 C CA . GLU A 1 79 ? 1.751 7.730 0.735 1.00 88.56 79 GLU A CA 1
ATOM 619 C C . GLU A 1 79 ? 2.145 6.352 1.275 1.00 88.56 79 GLU A C 1
ATOM 621 O O . GLU A 1 79 ? 1.317 5.617 1.808 1.00 88.56 79 GLU A O 1
ATOM 626 N N . LYS A 1 80 ? 3.431 6.007 1.186 1.00 89.69 80 LYS A N 1
ATOM 627 C CA . LYS A 1 80 ? 3.945 4.754 1.736 1.00 89.69 80 LYS A CA 1
ATOM 628 C C . LYS A 1 80 ? 3.811 4.687 3.259 1.00 89.69 80 LYS A C 1
ATOM 630 O O . LYS A 1 80 ? 3.391 3.651 3.777 1.00 89.69 80 LYS A O 1
ATOM 635 N N . ASP A 1 81 ? 4.193 5.749 3.960 1.00 91.50 81 ASP A N 1
ATOM 636 C CA . ASP A 1 81 ? 4.186 5.787 5.421 1.00 91.50 81 ASP A CA 1
ATOM 637 C C . ASP A 1 81 ? 2.760 5.769 5.973 1.00 91.50 81 ASP A C 1
ATOM 639 O O . ASP A 1 81 ? 2.488 5.018 6.907 1.00 91.50 81 ASP A O 1
ATOM 643 N N . ASP A 1 82 ? 1.845 6.519 5.366 1.00 92.19 82 ASP A N 1
ATOM 644 C CA . ASP A 1 82 ? 0.443 6.589 5.778 1.00 92.19 82 ASP A CA 1
ATOM 645 C C . ASP A 1 82 ? -0.267 5.243 5.562 1.00 92.19 82 ASP A C 1
ATOM 647 O O . ASP A 1 82 ? -0.928 4.736 6.474 1.00 92.19 82 ASP A O 1
ATOM 651 N N . VAL A 1 83 ? -0.064 4.603 4.400 1.00 91.88 83 VAL A N 1
ATOM 652 C CA . VAL A 1 83 ? -0.593 3.255 4.124 1.00 91.88 83 VAL A CA 1
ATOM 653 C C . VAL A 1 83 ? -0.048 2.239 5.126 1.00 91.88 83 VAL A C 1
ATOM 655 O O . VAL A 1 83 ? -0.809 1.470 5.715 1.00 91.88 83 VAL A O 1
ATOM 658 N N . GLN A 1 84 ? 1.262 2.252 5.372 1.00 91.00 84 GLN A N 1
ATOM 659 C CA . GLN A 1 84 ? 1.883 1.337 6.323 1.00 91.00 84 GLN A CA 1
ATOM 660 C C . GLN A 1 84 ? 1.372 1.563 7.755 1.00 91.00 84 GLN A C 1
ATOM 662 O O . GLN A 1 84 ? 1.063 0.601 8.460 1.00 91.00 84 GLN A O 1
ATOM 667 N N . GLN A 1 85 ? 1.288 2.816 8.203 1.00 92.38 85 GLN A N 1
ATOM 668 C CA . GLN A 1 85 ? 0.815 3.152 9.546 1.00 92.38 85 GLN A CA 1
ATOM 669 C C . GLN A 1 85 ? -0.640 2.747 9.753 1.00 92.38 85 GLN A C 1
ATOM 671 O O . GLN A 1 85 ? -0.959 2.215 10.816 1.00 92.38 85 GLN A O 1
ATOM 676 N N . TYR A 1 86 ? -1.495 2.942 8.746 1.00 93.50 86 TYR A N 1
ATOM 677 C CA . TYR A 1 86 ? -2.894 2.537 8.814 1.00 93.50 86 TYR A CA 1
ATOM 678 C C . TYR A 1 86 ? -3.023 1.040 9.115 1.00 93.50 86 TYR A C 1
ATOM 680 O O . TYR A 1 86 ? -3.660 0.652 10.093 1.00 93.50 86 TYR A O 1
ATOM 688 N N . PHE A 1 87 ? -2.382 0.186 8.320 1.00 92.31 87 PHE A N 1
ATOM 689 C CA . PHE A 1 87 ? -2.535 -1.259 8.477 1.00 92.31 87 PHE A CA 1
ATOM 690 C C . PHE A 1 87 ? -1.839 -1.816 9.730 1.00 92.31 87 PHE A C 1
ATOM 692 O O . PHE A 1 87 ? -2.324 -2.778 10.325 1.00 92.31 87 PHE A O 1
ATOM 699 N N . ILE A 1 88 ? -0.756 -1.184 10.198 1.00 91.00 88 ILE A N 1
ATOM 700 C CA . ILE A 1 88 ? -0.154 -1.507 11.504 1.00 91.00 88 ILE A CA 1
ATOM 701 C C . ILE A 1 88 ? -1.113 -1.142 12.645 1.00 91.00 88 ILE A C 1
ATOM 703 O O . ILE A 1 88 ? -1.317 -1.941 13.556 1.00 91.00 88 ILE A O 1
ATOM 707 N N . ALA A 1 89 ? -1.715 0.051 12.609 1.00 92.81 89 ALA A N 1
ATOM 708 C CA . ALA A 1 89 ? -2.624 0.516 13.657 1.00 92.81 89 ALA A CA 1
ATOM 709 C C . ALA A 1 89 ? -3.899 -0.339 13.759 1.00 92.81 89 ALA A C 1
ATOM 711 O O . ALA A 1 89 ? -4.457 -0.472 14.847 1.00 92.81 89 ALA A O 1
ATOM 712 N N . ASN A 1 90 ? -4.324 -0.944 12.646 1.00 91.62 90 ASN A N 1
ATOM 713 C CA . ASN A 1 90 ? -5.463 -1.861 12.584 1.00 91.62 90 ASN A CA 1
ATOM 714 C C . ASN A 1 90 ? -5.083 -3.337 12.797 1.00 91.62 90 ASN A C 1
ATOM 716 O O . ASN A 1 90 ? -5.944 -4.206 12.704 1.00 91.62 90 ASN A O 1
ATOM 720 N N . ASN A 1 91 ? -3.819 -3.626 13.135 1.00 89.38 91 ASN A N 1
ATOM 721 C CA . ASN A 1 91 ? -3.322 -4.980 13.393 1.00 89.38 91 ASN A CA 1
ATOM 722 C C . ASN A 1 91 ? -3.521 -5.939 12.197 1.00 89.38 91 ASN A C 1
ATOM 724 O O . ASN A 1 91 ? -3.717 -7.139 12.384 1.00 89.38 91 ASN A O 1
ATOM 728 N N . GLU A 1 92 ? -3.476 -5.398 10.977 1.00 86.44 92 GLU A N 1
ATOM 729 C CA . GLU A 1 92 ? -3.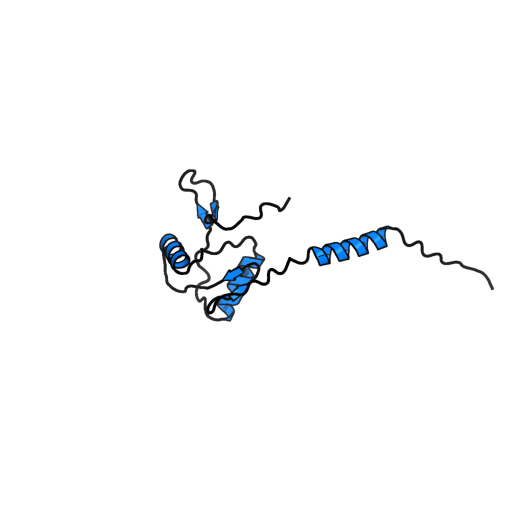536 -6.156 9.719 1.00 86.44 92 GLU A CA 1
ATOM 730 C C . GLU A 1 92 ? -2.136 -6.520 9.210 1.00 86.44 92 GLU A C 1
ATOM 732 O O . GLU A 1 92 ? -1.978 -7.480 8.465 1.00 86.44 92 GLU A O 1
ATOM 737 N N . ILE A 1 93 ? -1.106 -5.774 9.629 1.00 83.12 93 ILE A N 1
ATOM 738 C CA . ILE A 1 93 ? 0.290 -6.004 9.246 1.00 83.12 93 ILE A CA 1
ATOM 739 C C . 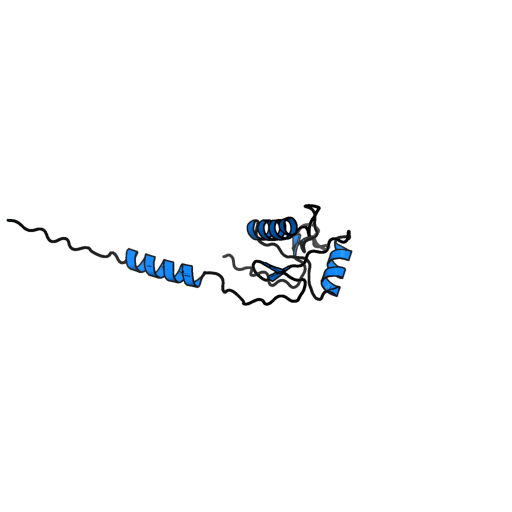ILE A 1 93 ? 1.152 -6.261 10.480 1.00 83.12 93 ILE A C 1
ATOM 741 O O . ILE A 1 93 ? 1.289 -5.394 11.345 1.00 83.12 93 ILE A O 1
ATOM 745 N N . ASN A 1 94 ? 1.814 -7.421 10.494 1.00 77.12 94 ASN A N 1
ATOM 746 C CA . ASN A 1 94 ? 2.775 -7.816 11.527 1.00 77.12 94 ASN A CA 1
ATOM 747 C C . ASN A 1 94 ? 4.251 -7.648 11.089 1.00 77.12 94 ASN A C 1
ATOM 749 O O . ASN A 1 94 ? 5.100 -7.310 11.917 1.00 77.12 94 ASN A O 1
ATOM 753 N N . ASP A 1 95 ? 4.575 -7.829 9.798 1.00 73.50 95 ASP A N 1
ATOM 754 C CA . ASP A 1 95 ? 5.916 -7.588 9.222 1.00 73.50 95 ASP A CA 1
ATOM 755 C C . ASP A 1 95 ? 5.935 -6.267 8.431 1.00 73.50 95 ASP A C 1
ATOM 757 O O . ASP A 1 95 ? 5.017 -5.941 7.692 1.00 73.50 95 ASP A O 1
ATOM 761 N N . ARG A 1 96 ? 7.022 -5.497 8.531 1.00 70.50 96 ARG A N 1
ATOM 762 C CA . ARG A 1 96 ? 7.215 -4.262 7.748 1.00 70.50 96 ARG A CA 1
ATOM 763 C C . ARG A 1 96 ? 7.600 -4.522 6.287 1.00 70.50 96 ARG A C 1
ATOM 765 O O . ARG A 1 96 ? 7.812 -3.564 5.542 1.00 70.50 96 ARG A O 1
ATOM 772 N N . ARG A 1 97 ? 7.747 -5.783 5.878 1.00 83.88 97 ARG A N 1
ATOM 773 C CA . ARG A 1 97 ? 8.065 -6.190 4.504 1.00 83.88 97 ARG A CA 1
ATOM 774 C C . ARG A 1 97 ? 6.826 -6.762 3.829 1.00 83.88 97 ARG A C 1
ATOM 776 O O . ARG A 1 97 ? 6.225 -7.703 4.324 1.00 83.88 97 ARG A O 1
ATOM 783 N N . TRP A 1 98 ? 6.487 -6.190 2.685 1.00 88.56 98 TRP A N 1
ATOM 784 C CA . TRP A 1 98 ? 5.315 -6.535 1.895 1.00 88.56 98 TRP A CA 1
ATOM 785 C C . TRP A 1 98 ? 5.590 -6.225 0.424 1.00 88.56 98 TRP A C 1
ATOM 787 O O . TRP A 1 98 ? 6.466 -5.412 0.105 1.00 88.56 98 TRP A O 1
ATOM 797 N N . TRP A 1 99 ? 4.882 -6.910 -0.471 1.00 92.12 99 TRP A N 1
ATOM 798 C CA . TRP A 1 99 ? 5.030 -6.706 -1.907 1.00 92.12 99 TRP A CA 1
ATOM 799 C C . TRP A 1 99 ? 4.305 -5.441 -2.372 1.00 92.12 99 TRP A C 1
ATOM 801 O O . TRP A 1 99 ? 3.220 -5.115 -1.900 1.00 92.12 99 TRP A O 1
ATOM 811 N N . VAL A 1 100 ? 4.917 -4.750 -3.331 1.00 91.75 100 VAL A N 1
ATOM 812 C CA . VAL A 1 100 ? 4.355 -3.601 -4.053 1.00 91.75 100 VAL A CA 1
ATOM 813 C C . VAL A 1 100 ? 4.530 -3.832 -5.552 1.00 91.75 100 VAL A C 1
ATOM 815 O O . VAL A 1 100 ? 5.300 -4.707 -5.962 1.00 91.75 100 VAL A O 1
ATOM 818 N N . GLY A 1 101 ? 3.865 -3.035 -6.387 1.00 91.00 101 GLY A N 1
ATOM 819 C CA . GLY A 1 101 ? 3.855 -3.220 -7.842 1.00 91.00 101 GLY A CA 1
ATOM 820 C C . GLY A 1 101 ? 5.180 -2.910 -8.546 1.00 91.00 101 GLY A C 1
ATOM 821 O O . GLY A 1 101 ? 5.215 -2.833 -9.768 1.00 91.00 101 GLY A O 1
ATOM 822 N N . LEU A 1 102 ? 6.273 -2.677 -7.816 1.00 88.19 102 LEU A N 1
ATOM 823 C CA . LEU A 1 102 ? 7.561 -2.329 -8.404 1.00 88.19 102 LEU A CA 1
ATOM 824 C C . LEU A 1 102 ? 8.263 -3.594 -8.914 1.00 88.19 102 LEU A C 1
ATOM 826 O O . LEU A 1 102 ? 8.585 -4.491 -8.137 1.00 88.19 102 LEU A O 1
ATOM 830 N N . THR A 1 103 ? 8.543 -3.640 -10.212 1.00 85.88 103 THR A N 1
ATOM 831 C CA . THR A 1 103 ? 9.211 -4.757 -10.886 1.00 85.88 103 THR A CA 1
ATOM 832 C C . THR A 1 103 ? 10.374 -4.278 -11.750 1.00 85.88 103 THR A C 1
ATOM 834 O O . THR A 1 103 ? 10.509 -3.091 -12.050 1.00 85.88 103 THR A O 1
ATOM 837 N N . ARG A 1 104 ? 11.264 -5.193 -12.137 1.00 80.19 104 ARG A N 1
ATOM 838 C CA . ARG A 1 104 ? 12.419 -4.904 -12.994 1.00 80.19 104 ARG A CA 1
ATOM 839 C C . ARG A 1 104 ? 12.136 -5.447 -14.385 1.00 80.19 104 ARG A C 1
ATOM 841 O O . ARG A 1 104 ? 11.825 -6.624 -14.525 1.00 80.19 104 ARG A O 1
ATOM 848 N N . SER A 1 105 ? 12.281 -4.607 -15.408 1.00 69.00 105 SER A N 1
ATOM 849 C CA . SER A 1 105 ? 12.069 -5.040 -16.793 1.00 69.00 105 SER A CA 1
ATOM 850 C C . SER A 1 105 ? 13.004 -6.197 -17.150 1.00 69.00 105 SER A C 1
ATOM 852 O O . SER A 1 105 ? 14.228 -6.054 -17.068 1.00 69.00 105 SER A O 1
ATOM 854 N N . GLU A 1 106 ? 12.431 -7.319 -17.590 1.00 66.69 106 GLU A N 1
ATOM 855 C CA . GLU A 1 106 ? 13.190 -8.508 -18.001 1.00 66.69 106 GLU A CA 1
ATOM 856 C C . GLU A 1 106 ? 14.102 -8.231 -19.209 1.00 66.69 106 GLU A C 1
ATOM 858 O O . GLU A 1 106 ? 15.174 -8.820 -19.328 1.00 66.69 106 GLU A O 1
ATOM 863 N N . ASN A 1 107 ? 13.724 -7.282 -20.074 1.00 60.44 107 ASN A N 1
ATOM 864 C CA . ASN A 1 107 ? 14.406 -7.023 -21.346 1.00 60.44 107 ASN A CA 1
ATOM 865 C C . ASN A 1 107 ? 15.706 -6.224 -21.210 1.00 60.44 107 ASN A C 1
ATOM 867 O O . ASN A 1 107 ? 16.650 -6.446 -21.964 1.00 60.44 107 ASN A O 1
ATOM 871 N N . THR A 1 108 ? 15.760 -5.262 -20.290 1.00 58.56 108 THR A N 1
ATOM 872 C CA . THR A 1 108 ? 16.948 -4.409 -20.109 1.00 58.56 108 THR A CA 1
ATOM 873 C C . THR A 1 108 ? 17.670 -4.698 -18.810 1.00 58.56 108 THR A C 1
ATOM 875 O O . THR A 1 108 ? 18.836 -4.333 -18.666 1.00 58.56 108 THR A O 1
ATOM 878 N N . GLY A 1 109 ? 16.985 -5.313 -17.840 1.00 61.28 109 GLY A N 1
ATOM 879 C CA . GLY A 1 109 ? 17.516 -5.538 -16.507 1.00 61.28 109 GLY A CA 1
ATOM 880 C C . GLY A 1 109 ? 18.031 -4.258 -15.847 1.00 61.28 109 GLY A C 1
ATOM 881 O O . GLY A 1 109 ? 18.721 -4.348 -14.849 1.00 61.28 109 GLY A O 1
ATOM 882 N N . SER A 1 110 ? 17.772 -3.055 -16.349 1.00 66.38 110 SER A N 1
ATOM 883 C CA . SER A 1 110 ? 18.364 -1.830 -15.796 1.00 66.38 110 SER A CA 1
ATOM 884 C C . SER A 1 110 ? 17.320 -0.913 -15.182 1.00 66.38 110 SER A C 1
ATOM 886 O O . SER A 1 110 ? 17.653 -0.120 -14.306 1.00 66.38 110 SER A O 1
ATOM 888 N N . ASN A 1 111 ? 16.060 -1.047 -15.602 1.00 79.69 111 ASN A N 1
ATOM 889 C CA . ASN A 1 111 ? 15.012 -0.098 -15.263 1.00 79.69 111 ASN A CA 1
ATOM 890 C C . ASN A 1 111 ? 13.951 -0.755 -14.375 1.00 79.69 111 ASN A C 1
ATOM 892 O O . ASN A 1 111 ? 13.457 -1.845 -14.678 1.00 79.69 111 ASN A O 1
ATOM 896 N N . TRP A 1 112 ? 13.614 -0.063 -13.288 1.00 80.00 112 TRP A N 1
ATOM 897 C CA . TRP A 1 112 ? 12.459 -0.366 -12.453 1.00 80.00 112 TRP A CA 1
ATOM 898 C C . TRP A 1 112 ? 11.207 0.260 -13.065 1.00 80.00 112 TRP A C 1
ATOM 900 O O . TRP A 1 112 ? 11.236 1.413 -13.496 1.00 80.00 112 TRP A O 1
ATOM 910 N N . THR A 1 113 ? 10.120 -0.497 -13.095 1.00 82.12 113 THR A N 1
ATOM 911 C CA . THR A 1 113 ? 8.815 -0.088 -13.617 1.00 82.12 113 THR A CA 1
ATOM 912 C C . THR A 1 113 ? 7.725 -0.540 -12.654 1.00 82.12 113 THR A C 1
ATOM 914 O O . THR A 1 113 ? 7.876 -1.550 -11.972 1.00 82.12 113 THR A O 1
ATOM 917 N N . TRP A 1 114 ? 6.625 0.202 -12.581 1.00 83.25 114 TRP A N 1
ATOM 918 C CA . TRP A 1 114 ? 5.426 -0.263 -11.881 1.00 83.25 114 TRP A CA 1
ATOM 919 C C . TRP A 1 114 ? 4.656 -1.254 -12.760 1.00 83.25 114 TRP A C 1
ATOM 921 O O . TRP A 1 114 ? 4.833 -1.251 -13.980 1.00 83.25 114 TRP A O 1
ATOM 931 N N . THR A 1 115 ? 3.826 -2.103 -12.158 1.00 75.31 115 THR A N 1
ATOM 932 C CA . THR A 1 115 ? 2.901 -2.978 -12.885 1.00 75.31 115 THR A CA 1
ATOM 933 C C . THR A 1 115 ? 2.031 -2.149 -13.839 1.00 75.31 115 THR A C 1
ATOM 935 O O . THR A 1 115 ? 1.530 -1.083 -13.476 1.00 75.31 115 THR A O 1
ATOM 938 N N . GLU A 1 116 ? 1.933 -2.604 -15.091 1.00 61.34 116 GLU A N 1
ATOM 939 C CA . GLU A 1 116 ? 1.161 -1.954 -16.157 1.00 61.34 116 GLU A CA 1
ATOM 940 C C . GLU A 1 116 ? -0.313 -1.859 -15.741 1.00 61.34 116 GLU A C 1
ATOM 942 O O . GLU A 1 116 ? -0.875 -2.896 -15.405 1.00 61.34 116 GLU A O 1
ATOM 947 N N . ASN A 1 117 ? -0.867 -0.630 -15.765 1.00 53.78 117 ASN A N 1
ATOM 948 C CA . ASN A 1 117 ? -2.288 -0.202 -15.696 1.00 53.78 117 ASN A CA 1
ATOM 949 C C . ASN A 1 117 ? -2.545 0.955 -14.721 1.00 53.78 117 ASN A C 1
ATOM 951 O O . ASN A 1 117 ? -3.602 1.584 -14.792 1.00 53.78 117 ASN A O 1
ATOM 955 N N . THR A 1 118 ? -1.591 1.326 -13.863 1.00 50.09 118 THR A N 1
ATOM 956 C CA . THR A 1 118 ? -1.723 2.596 -13.139 1.00 50.09 118 THR A CA 1
ATOM 957 C C . THR A 1 118 ? -1.415 3.736 -14.112 1.00 50.09 118 THR A C 1
ATOM 959 O O . THR A 1 118 ? -0.292 3.786 -14.625 1.00 50.09 118 THR A O 1
ATOM 962 N N . PRO A 1 119 ? -2.345 4.672 -14.391 1.00 41.34 119 PRO A N 1
ATOM 963 C CA . PRO A 1 119 ? -2.008 5.862 -15.150 1.00 41.34 119 PRO A CA 1
ATOM 964 C C . PRO A 1 119 ? -0.994 6.645 -14.323 1.00 41.34 119 PRO A C 1
ATOM 966 O O . PRO A 1 119 ? -1.332 7.329 -13.356 1.00 41.34 119 PRO A O 1
ATOM 969 N N . ILE A 1 120 ? 0.282 6.515 -14.681 1.00 44.94 120 ILE A N 1
ATOM 970 C CA . ILE A 1 120 ? 1.314 7.390 -14.159 1.00 44.94 120 ILE A CA 1
ATOM 971 C C . ILE A 1 120 ? 0.928 8.767 -14.684 1.00 44.94 120 ILE A C 1
ATOM 973 O O . ILE A 1 120 ? 1.119 9.061 -15.867 1.00 44.94 120 ILE A O 1
ATOM 977 N N . SER A 1 121 ? 0.366 9.608 -13.815 1.00 41.84 121 SER A N 1
ATOM 978 C CA . SER A 1 121 ? 0.342 11.049 -14.033 1.00 41.84 121 SER A CA 1
ATOM 979 C C . SER A 1 121 ? 1.798 11.512 -14.045 1.00 41.84 121 SER A C 1
ATOM 981 O O . SER A 1 121 ? 2.353 12.009 -13.070 1.00 41.84 121 SER A O 1
ATOM 983 N N . THR A 1 122 ? 2.466 11.272 -15.168 1.00 37.09 122 THR A N 1
ATOM 984 C CA . THR A 1 122 ? 3.768 11.822 -15.521 1.00 37.09 122 THR A CA 1
ATOM 985 C C . THR A 1 122 ? 3.548 13.264 -15.960 1.00 37.09 122 THR A C 1
ATOM 987 O O . THR A 1 122 ? 3.827 13.650 -17.089 1.00 37.09 122 THR A O 1
ATOM 990 N N . LYS A 1 123 ? 3.005 14.077 -15.055 1.00 33.66 123 LYS A N 1
ATOM 991 C CA . LYS A 1 123 ? 3.098 15.533 -15.113 1.00 33.66 123 LYS A CA 1
ATOM 992 C C . LYS A 1 123 ? 3.307 16.078 -13.708 1.00 33.66 123 LYS A C 1
ATOM 994 O O . LYS A 1 123 ? 2.445 16.727 -13.133 1.00 33.66 123 LYS A O 1
ATOM 999 N N . LEU A 1 124 ? 4.500 15.824 -13.190 1.00 39.03 124 LEU A N 1
ATOM 1000 C CA . LEU A 1 124 ? 5.190 16.807 -12.365 1.00 39.03 124 LEU A CA 1
ATOM 1001 C C . LEU A 1 124 ? 6.277 17.410 -13.261 1.00 39.03 124 LEU A C 1
ATOM 1003 O O . LEU A 1 124 ? 7.405 16.924 -13.305 1.00 39.03 124 LEU A O 1
ATOM 1007 N N . THR A 1 125 ? 5.867 18.383 -14.077 1.00 35.50 125 THR A N 1
ATOM 1008 C CA . THR A 1 125 ? 6.755 19.352 -14.740 1.00 35.50 125 THR A CA 1
ATOM 1009 C C . THR A 1 125 ? 6.662 20.663 -14.000 1.00 35.50 125 THR A C 1
ATOM 1011 O O . THR A 1 125 ? 5.500 21.060 -13.753 1.00 35.50 125 THR A O 1
#

Foldseek 3Di:
DDDDDDDDDPDCVVVVVVVVVVVVVVVPPPPPVADDDPQWDDDDPYTDHDDPDDDDLVVVQVVQVVVVHGFADQPDPVSLVVVQVVCVVVVNDDDPDDHGQWDADPPPSPDIDGHPDPPPPPPPD

Sequence (125 aa):
MNKSSKTVLFSYECLLLLLLNDIQAAIAEEDINVTCQEGWTKLHRGCYKFVEEEATWTDAVEKCQSDNAELSVLLSQTEKDDVQQYFIANNEINDRRWWVGLTRSENTGSNWTWTENTPISTKLT